Protein AF-A0A538F0H5-F1 (afdb_monomer)

Structure (mmCIF, N/CA/C/O backbone):
data_AF-A0A538F0H5-F1
#
_entry.id   AF-A0A538F0H5-F1
#
loop_
_atom_site.group_PDB
_atom_site.id
_atom_site.type_symbol
_atom_site.label_atom_id
_atom_site.label_alt_id
_atom_site.label_comp_id
_atom_site.label_asym_id
_atom_site.label_entity_id
_atom_site.label_seq_id
_atom_site.pdbx_PDB_ins_code
_atom_site.Cartn_x
_atom_site.Cartn_y
_atom_site.Cartn_z
_atom_site.occupancy
_atom_site.B_iso_or_equiv
_atom_site.auth_seq_id
_atom_site.auth_comp_id
_atom_site.auth_asym_id
_atom_site.auth_atom_id
_atom_site.pdbx_PDB_model_num
ATOM 1 N N . MET A 1 1 ? -25.093 22.397 -2.501 1.00 59.53 1 MET A N 1
ATOM 2 C CA . MET A 1 1 ? -23.900 21.591 -2.825 1.00 59.53 1 MET A CA 1
ATOM 3 C C . MET A 1 1 ? -22.710 22.512 -2.672 1.00 59.53 1 MET A C 1
ATOM 5 O O . MET A 1 1 ? -22.766 23.607 -3.216 1.00 59.53 1 MET A O 1
ATOM 9 N N . THR A 1 2 ? -21.733 22.147 -1.852 1.00 79.62 2 THR A N 1
ATOM 10 C CA . THR A 1 2 ? -20.530 22.959 -1.627 1.00 79.62 2 THR A CA 1
ATOM 11 C C . THR A 1 2 ? -19.633 22.848 -2.858 1.00 79.62 2 THR A C 1
ATOM 13 O O . THR A 1 2 ? -19.428 21.741 -3.350 1.00 79.62 2 THR A O 1
ATOM 16 N N . GLU A 1 3 ? -19.144 23.969 -3.386 1.00 82.62 3 GLU A N 1
ATOM 17 C CA . GLU A 1 3 ? -18.161 23.961 -4.475 1.00 82.62 3 GLU A CA 1
ATOM 18 C C . GLU A 1 3 ? -16.859 23.288 -4.001 1.00 82.62 3 GLU A C 1
ATOM 20 O O . GLU A 1 3 ? -16.415 23.560 -2.879 1.00 82.62 3 GLU A O 1
ATOM 25 N N . PRO A 1 4 ? -16.248 22.400 -4.807 1.00 84.88 4 PRO A N 1
ATOM 26 C CA . PRO A 1 4 ? 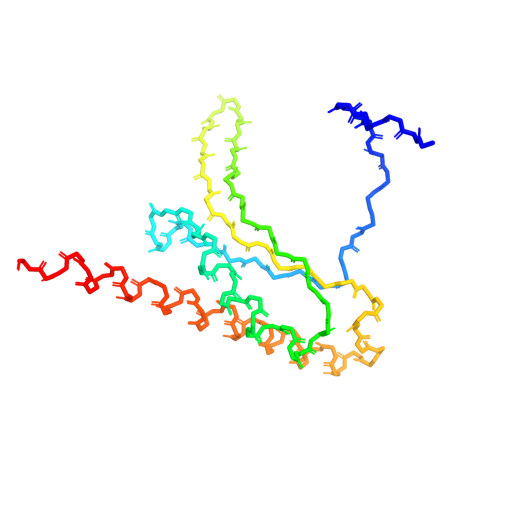-14.993 21.758 -4.439 1.00 84.88 4 PRO A CA 1
ATOM 27 C C . PRO A 1 4 ? -13.875 22.806 -4.355 1.00 84.88 4 PRO A C 1
ATOM 29 O O . PRO A 1 4 ? -13.637 23.560 -5.298 1.00 84.88 4 PRO A O 1
ATOM 32 N N . GLN A 1 5 ? -13.190 22.864 -3.212 1.00 92.06 5 GLN A N 1
ATOM 33 C CA . GLN A 1 5 ? -12.046 23.757 -3.023 1.00 92.06 5 GLN A CA 1
ATOM 34 C C . GLN A 1 5 ? -10.832 23.225 -3.791 1.00 92.06 5 GLN A C 1
ATOM 36 O O . GLN A 1 5 ? -10.499 22.049 -3.673 1.00 92.06 5 GLN A O 1
ATOM 41 N N . LEU A 1 6 ? -10.144 24.102 -4.533 1.00 90.94 6 LEU A N 1
ATOM 42 C CA . LEU A 1 6 ? -8.932 23.741 -5.280 1.00 90.94 6 LEU A CA 1
ATOM 43 C C . LEU A 1 6 ? -7.751 23.400 -4.355 1.00 90.94 6 LEU A C 1
ATOM 45 O O . LEU A 1 6 ? -6.943 22.538 -4.681 1.00 90.94 6 LEU A O 1
ATOM 49 N N . ALA A 1 7 ? -7.643 24.083 -3.214 1.00 93.94 7 ALA A N 1
ATOM 50 C CA . ALA A 1 7 ? -6.615 23.844 -2.209 1.00 93.94 7 ALA A CA 1
ATOM 51 C C . ALA A 1 7 ? -7.144 24.222 -0.823 1.00 93.94 7 ALA A C 1
ATOM 53 O O . ALA A 1 7 ? -7.847 25.223 -0.674 1.00 93.94 7 ALA A O 1
ATOM 54 N N . PHE A 1 8 ? -6.787 23.439 0.192 1.00 91.88 8 PHE A N 1
ATOM 55 C CA . PHE A 1 8 ? -7.162 23.681 1.582 1.00 91.88 8 PHE A CA 1
ATOM 56 C C . PHE A 1 8 ? -6.075 23.161 2.526 1.00 91.88 8 PHE A C 1
ATOM 58 O O . PHE A 1 8 ? -5.308 22.262 2.189 1.00 91.88 8 PHE A O 1
ATOM 65 N N . CYS A 1 9 ? -5.985 23.761 3.711 1.00 93.38 9 CYS A N 1
ATOM 66 C CA . CYS A 1 9 ? -5.030 23.354 4.735 1.00 93.38 9 CYS A CA 1
ATOM 67 C C . CYS A 1 9 ? -5.635 22.229 5.578 1.00 93.38 9 CYS A C 1
ATOM 69 O O . CYS A 1 9 ? -6.678 22.423 6.202 1.00 93.38 9 CYS A O 1
ATOM 71 N N . VAL A 1 10 ? -4.954 21.086 5.624 1.00 90.31 10 VAL A N 1
ATOM 72 C CA . VAL A 1 10 ? -5.220 20.010 6.584 1.00 90.31 10 VAL A CA 1
ATOM 73 C C . VAL A 1 10 ? -4.188 20.132 7.698 1.00 90.31 10 VAL A C 1
ATOM 75 O O . VAL A 1 10 ? -2.992 20.210 7.422 1.00 90.31 10 VAL A O 1
ATOM 78 N N . ARG A 1 11 ? -4.649 20.234 8.947 1.00 90.00 11 ARG A N 1
ATOM 79 C CA . ARG A 1 11 ? -3.774 20.359 10.129 1.00 90.00 11 ARG A CA 1
ATOM 80 C C . ARG A 1 11 ? -3.750 19.091 10.965 1.00 90.00 11 ARG A C 1
ATOM 82 O O . ARG A 1 11 ? -2.689 18.717 11.447 1.00 90.00 11 ARG A O 1
ATOM 89 N N . ASP A 1 12 ? -4.902 18.444 11.078 1.00 90.25 12 ASP A N 1
ATOM 90 C CA . ASP A 1 12 ? -5.074 17.190 11.792 1.00 90.25 12 ASP A CA 1
ATOM 91 C C . ASP A 1 12 ? -5.273 16.089 10.750 1.00 90.25 12 ASP A C 1
ATOM 93 O O . ASP A 1 12 ? -6.226 16.128 9.969 1.00 90.25 12 ASP A O 1
ATOM 97 N N . VAL A 1 13 ? -4.324 15.157 10.695 1.00 86.00 13 VAL A N 1
ATOM 98 C CA . VAL A 1 13 ? -4.373 13.984 9.818 1.00 86.00 13 VAL A CA 1
ATOM 99 C C . VAL A 1 13 ? -4.532 12.774 10.719 1.00 86.00 13 VAL A C 1
ATOM 101 O O . VAL A 1 13 ? -3.689 12.534 11.584 1.00 86.00 13 VAL A O 1
ATOM 104 N N . GLU A 1 14 ? -5.622 12.040 10.537 1.00 87.19 14 GLU A N 1
ATOM 105 C CA . GLU A 1 14 ? -5.826 10.780 11.238 1.00 87.19 14 GLU A CA 1
ATOM 106 C C . GLU A 1 14 ? -4.882 9.726 10.639 1.00 87.19 14 GLU A C 1
ATOM 108 O O . GLU A 1 14 ? -4.902 9.522 9.422 1.00 87.19 14 GLU A O 1
ATOM 113 N N . PRO A 1 15 ? -3.988 9.117 11.440 1.00 89.81 15 PRO A N 1
ATOM 114 C CA . PRO A 1 15 ? -3.068 8.116 10.928 1.00 89.81 15 PRO A CA 1
ATOM 115 C C . PRO A 1 15 ? -3.818 6.820 10.592 1.00 89.81 15 PRO A C 1
ATOM 117 O O . PRO A 1 15 ? -4.808 6.492 11.253 1.00 89.81 15 PRO A O 1
ATOM 120 N N . PRO A 1 16 ? -3.332 6.037 9.616 1.00 93.94 16 PRO A N 1
ATOM 121 C CA . PRO A 1 16 ? -3.853 4.696 9.398 1.00 93.94 16 PRO A CA 1
ATOM 122 C C . PRO A 1 16 ? -3.602 3.821 10.634 1.00 93.94 16 PRO A C 1
ATOM 124 O O . PRO A 1 16 ? -2.623 4.013 11.359 1.00 93.94 16 PRO A O 1
ATOM 127 N N . GLY A 1 17 ? -4.461 2.823 10.852 1.00 95.75 17 GLY A N 1
ATOM 128 C CA . GLY A 1 17 ? -4.239 1.827 11.900 1.00 95.75 17 GLY A CA 1
ATOM 129 C C . GLY A 1 17 ? -3.085 0.886 11.543 1.00 95.75 17 GLY A C 1
ATOM 130 O O . GLY A 1 17 ? -2.270 0.544 12.397 1.00 95.75 17 GLY A O 1
ATOM 131 N N . VAL A 1 18 ? -2.976 0.523 10.260 1.00 97.44 18 VAL A N 1
ATOM 132 C CA . VAL A 1 18 ? -1.846 -0.224 9.687 1.00 97.44 18 VAL A CA 1
ATOM 133 C C . VAL A 1 18 ? -1.431 0.410 8.368 1.00 97.44 18 VAL A C 1
ATOM 135 O O . VAL A 1 18 ? -2.273 0.735 7.531 1.00 97.44 18 VAL A O 1
ATOM 138 N N . GLU A 1 19 ? -0.119 0.521 8.163 1.00 98.00 19 GLU A N 1
ATOM 139 C CA . GLU A 1 19 ? 0.476 0.990 6.917 1.00 98.00 19 GLU A CA 1
ATOM 140 C C . GLU A 1 19 ? 1.540 0.003 6.418 1.00 98.00 19 GLU A C 1
ATOM 142 O O . GLU A 1 19 ? 2.475 -0.341 7.143 1.00 98.00 19 GLU A O 1
ATOM 147 N N . VAL A 1 20 ? 1.426 -0.428 5.160 1.00 98.19 20 VAL A N 1
ATOM 148 C CA . VAL A 1 20 ? 2.447 -1.223 4.463 1.00 98.19 20 VAL A CA 1
ATOM 149 C C . VAL A 1 20 ? 3.023 -0.393 3.320 1.00 98.19 20 VAL A C 1
ATOM 151 O O . VAL A 1 20 ? 2.286 0.132 2.488 1.00 98.19 20 VAL A O 1
ATOM 154 N N . ARG A 1 21 ? 4.355 -0.286 3.255 1.00 97.81 21 ARG A N 1
ATOM 155 C CA . ARG A 1 21 ? 5.069 0.420 2.181 1.00 97.81 21 ARG A CA 1
ATOM 156 C C . ARG A 1 21 ? 5.837 -0.552 1.302 1.00 97.81 21 ARG A C 1
ATOM 158 O O . ARG A 1 21 ? 6.644 -1.340 1.791 1.00 97.81 21 ARG A O 1
ATOM 165 N N . VAL A 1 22 ? 5.655 -0.419 -0.004 1.00 97.81 22 VAL A N 1
ATOM 166 C CA . VAL A 1 22 ? 6.372 -1.176 -1.028 1.00 97.81 22 VAL A CA 1
ATOM 167 C C . VAL A 1 22 ? 7.304 -0.232 -1.782 1.00 97.81 22 VAL A C 1
ATOM 169 O O . VAL A 1 22 ? 6.858 0.708 -2.439 1.00 97.81 22 VAL A O 1
ATOM 172 N N . ASN A 1 23 ? 8.612 -0.501 -1.730 1.00 95.44 23 ASN A N 1
ATOM 173 C CA . ASN A 1 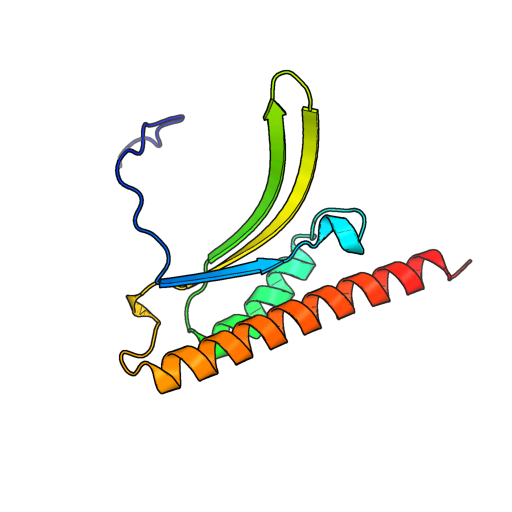23 ? 9.636 0.227 -2.492 1.00 95.44 23 ASN A CA 1
ATOM 174 C C . ASN A 1 23 ? 9.651 -0.211 -3.964 1.00 95.44 23 ASN A C 1
ATOM 176 O O . ASN A 1 23 ? 10.649 -0.728 -4.460 1.00 95.44 23 ASN A O 1
ATOM 180 N N . PHE A 1 24 ? 8.526 -0.044 -4.654 1.00 96.12 24 PHE A N 1
ATOM 181 C CA . PHE A 1 24 ? 8.301 -0.612 -5.980 1.00 96.12 24 PHE A CA 1
ATOM 182 C C . PHE A 1 24 ? 9.319 -0.111 -7.014 1.00 96.12 24 PHE A C 1
ATOM 184 O O . PHE A 1 24 ? 9.965 -0.914 -7.682 1.00 96.12 24 PHE A O 1
ATOM 191 N N . GLY A 1 25 ? 9.559 1.200 -7.081 1.00 93.19 25 GLY A N 1
ATOM 192 C CA . GLY A 1 25 ? 10.480 1.807 -8.046 1.00 93.19 25 GLY A CA 1
ATOM 193 C C . GLY A 1 25 ? 11.926 1.356 -7.928 1.00 93.19 25 GLY A C 1
ATOM 194 O O . GLY A 1 25 ? 12.614 1.272 -8.940 1.00 93.19 25 GLY A O 1
ATOM 195 N N . VAL A 1 26 ? 12.378 1.028 -6.715 1.00 91.50 26 VAL A N 1
ATOM 196 C CA . VAL A 1 26 ? 13.747 0.546 -6.478 1.00 91.50 26 VAL A CA 1
ATOM 197 C C . VAL A 1 26 ? 13.984 -0.784 -7.194 1.00 91.50 26 VAL A C 1
ATOM 199 O O . VAL A 1 26 ? 15.074 -1.015 -7.710 1.00 91.50 26 VAL A O 1
ATOM 202 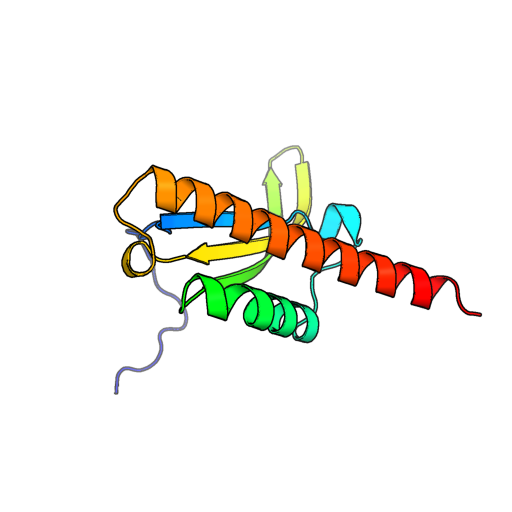N N . PHE A 1 27 ? 12.964 -1.643 -7.252 1.00 92.06 27 PHE A N 1
ATOM 203 C CA . PHE A 1 27 ? 13.076 -2.972 -7.852 1.00 92.06 27 PHE A CA 1
ATOM 204 C C . PHE A 1 27 ? 12.524 -3.047 -9.282 1.00 92.06 27 PHE A C 1
ATOM 206 O O . PHE A 1 27 ? 13.054 -3.801 -10.089 1.00 92.06 27 PHE A O 1
ATOM 213 N N . ALA A 1 28 ? 11.492 -2.267 -9.612 1.00 91.75 28 ALA A N 1
ATOM 214 C CA . ALA A 1 28 ? 10.844 -2.273 -10.925 1.00 91.75 28 ALA A CA 1
ATOM 215 C C . ALA A 1 28 ? 11.388 -1.204 -11.893 1.00 91.75 28 ALA A C 1
ATOM 217 O O . ALA A 1 28 ? 11.122 -1.268 -13.093 1.00 91.75 28 ALA A O 1
ATOM 218 N N . GLY A 1 29 ? 12.101 -0.187 -11.391 1.00 91.62 29 GLY A N 1
ATOM 219 C CA . GLY A 1 29 ? 12.600 0.940 -12.189 1.00 91.62 29 GLY A CA 1
ATOM 220 C C . GLY A 1 29 ? 11.515 1.897 -12.706 1.00 91.62 29 GLY A C 1
ATOM 221 O O . GLY A 1 29 ? 11.795 2.721 -13.572 1.00 91.62 29 GLY A O 1
ATOM 222 N N . ARG A 1 30 ? 10.274 1.783 -12.213 1.00 93.69 30 ARG A N 1
ATOM 223 C CA . ARG A 1 30 ? 9.111 2.602 -12.601 1.00 93.69 30 ARG A CA 1
ATOM 224 C C . ARG A 1 30 ? 8.080 2.687 -11.474 1.00 93.69 30 ARG A C 1
ATOM 226 O O . ARG A 1 30 ? 8.182 1.957 -10.493 1.00 93.69 30 ARG A O 1
ATOM 233 N N . GLY A 1 31 ? 7.063 3.528 -11.645 1.00 95.25 31 GLY A N 1
ATOM 234 C CA . GLY A 1 31 ? 5.840 3.480 -10.842 1.00 95.25 31 GLY A CA 1
ATOM 235 C C . GLY A 1 31 ? 4.954 2.277 -11.183 1.00 95.25 31 GLY A C 1
ATOM 236 O O . GLY A 1 31 ? 5.040 1.714 -12.283 1.00 95.25 31 GLY A O 1
ATOM 237 N N . ALA A 1 32 ? 4.106 1.885 -10.232 1.00 96.69 32 ALA A N 1
ATOM 238 C CA . ALA A 1 32 ? 3.047 0.909 -10.468 1.00 96.69 32 ALA A CA 1
ATOM 239 C C . ALA A 1 32 ? 1.981 1.505 -11.399 1.00 96.69 32 ALA A C 1
ATOM 241 O O . ALA A 1 32 ? 1.647 2.687 -11.310 1.00 96.69 32 ALA A O 1
ATOM 242 N N . THR A 1 33 ? 1.470 0.695 -12.317 1.00 96.19 33 THR A N 1
ATOM 243 C CA . THR A 1 33 ? 0.406 1.089 -13.243 1.00 96.19 33 THR A CA 1
ATOM 244 C C . THR A 1 33 ? -0.968 0.969 -12.577 1.00 96.19 33 THR A C 1
ATOM 246 O O . THR A 1 33 ? -1.111 0.212 -11.619 1.00 96.19 33 THR A O 1
ATOM 249 N N . PRO A 1 34 ? -2.009 1.649 -13.094 1.00 97.06 34 PRO A N 1
ATOM 250 C CA . PRO A 1 34 ? -3.363 1.512 -12.556 1.00 97.06 34 PRO A CA 1
ATOM 251 C C . PRO A 1 34 ? -3.867 0.063 -12.504 1.00 97.06 34 PRO A C 1
ATOM 253 O O . PRO A 1 34 ? -4.426 -0.339 -11.493 1.00 97.06 34 PRO A O 1
ATOM 256 N N . ALA A 1 35 ? -3.601 -0.740 -13.541 1.00 96.81 35 ALA A N 1
ATOM 257 C CA . ALA A 1 35 ? -4.024 -2.141 -13.581 1.00 96.81 35 ALA A CA 1
ATOM 258 C C . ALA A 1 35 ? -3.360 -2.982 -12.479 1.00 96.81 35 ALA A C 1
ATOM 260 O O . ALA A 1 35 ? -4.028 -3.755 -11.801 1.00 96.81 35 ALA A O 1
ATOM 261 N N . GLU A 1 36 ? -2.064 -2.782 -12.236 1.00 98.06 36 GLU A N 1
ATOM 262 C CA . GLU A 1 36 ? -1.368 -3.471 -11.144 1.00 98.06 36 GLU A CA 1
ATOM 263 C C . GLU A 1 36 ? -1.903 -3.033 -9.774 1.00 98.06 36 GLU A C 1
ATOM 265 O O . GLU A 1 36 ? -1.994 -3.847 -8.860 1.00 98.06 36 GLU A O 1
ATOM 270 N N . ILE A 1 37 ? -2.288 -1.763 -9.615 1.00 98.44 37 ILE A N 1
ATOM 271 C CA . ILE A 1 37 ? -2.940 -1.290 -8.386 1.00 98.44 37 ILE A CA 1
ATOM 272 C C . ILE A 1 37 ? -4.317 -1.943 -8.202 1.00 98.44 37 ILE A C 1
ATOM 274 O O . ILE A 1 37 ? -4.640 -2.347 -7.084 1.00 98.44 37 ILE A O 1
ATOM 278 N N . ASP A 1 38 ? -5.096 -2.116 -9.271 1.00 98.25 38 ASP A N 1
ATOM 279 C CA . ASP A 1 38 ? -6.380 -2.825 -9.218 1.00 98.25 38 ASP A CA 1
ATOM 280 C C . ASP A 1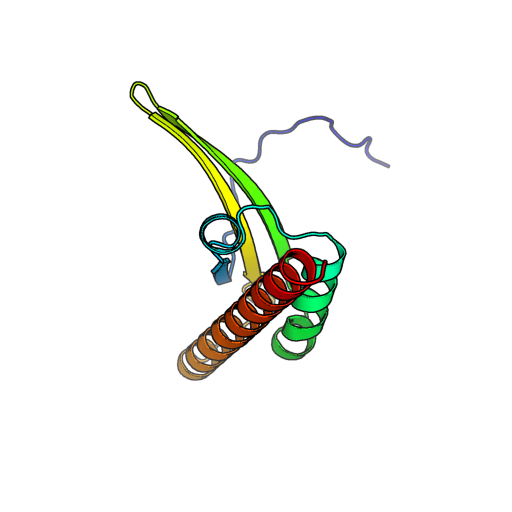 38 ? -6.196 -4.298 -8.805 1.00 98.25 38 ASP A C 1
ATOM 282 O O . ASP A 1 38 ? -6.964 -4.832 -8.000 1.00 98.25 38 ASP A O 1
ATOM 286 N N . GLU A 1 39 ? -5.146 -4.956 -9.298 1.00 98.06 39 GLU A N 1
ATOM 287 C CA . GLU A 1 39 ? -4.789 -6.323 -8.905 1.00 98.06 39 GLU A CA 1
ATOM 288 C C . GLU A 1 39 ? -4.377 -6.415 -7.431 1.00 98.06 39 GLU A C 1
ATOM 290 O O . GLU A 1 39 ? -4.816 -7.320 -6.713 1.00 98.06 39 GLU A O 1
ATOM 295 N N . LEU A 1 40 ? -3.582 -5.453 -6.951 1.00 98.50 40 LEU A N 1
ATOM 296 C CA . LEU A 1 40 ? -3.231 -5.349 -5.538 1.00 98.50 40 LEU A CA 1
ATOM 297 C C . LEU A 1 40 ? -4.486 -5.158 -4.676 1.00 98.50 40 L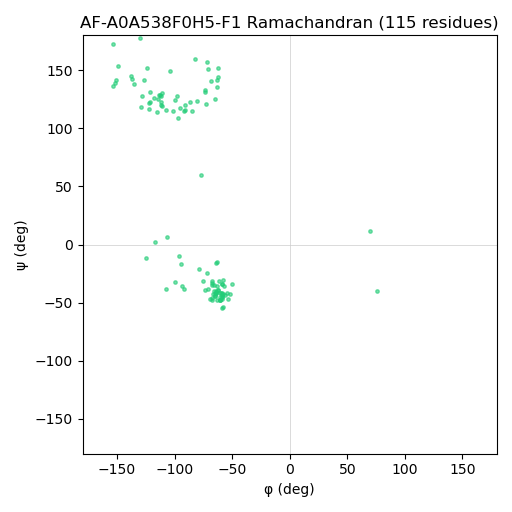EU A C 1
ATOM 299 O O . LEU A 1 40 ? -4.654 -5.853 -3.672 1.00 98.50 40 LEU A O 1
ATOM 303 N N . ALA A 1 41 ? -5.402 -4.277 -5.084 1.00 98.25 41 ALA A N 1
ATOM 304 C CA . ALA A 1 41 ? -6.671 -4.07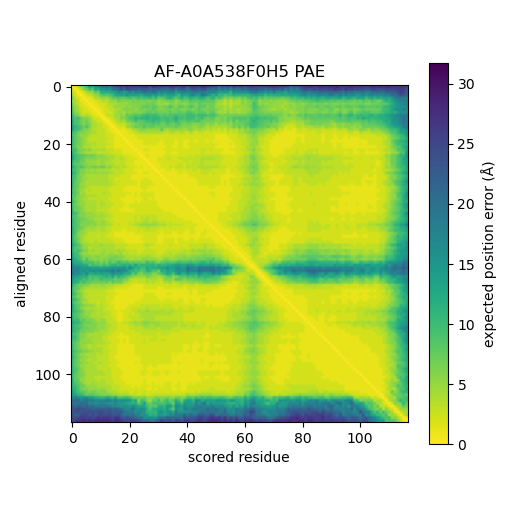0 -4.394 1.00 98.25 41 ALA A CA 1
ATOM 305 C C . ALA A 1 41 ? -7.493 -5.366 -4.332 1.00 98.25 41 ALA A C 1
ATOM 307 O O . ALA A 1 41 ? -7.952 -5.755 -3.256 1.00 98.25 41 ALA A O 1
ATOM 308 N N . ALA A 1 42 ? -7.615 -6.089 -5.448 1.00 98.12 42 ALA A N 1
ATOM 309 C CA . ALA A 1 42 ? -8.327 -7.364 -5.500 1.00 98.12 42 ALA A CA 1
ATOM 310 C C . ALA A 1 42 ? -7.734 -8.418 -4.545 1.00 98.12 42 ALA A C 1
ATOM 312 O O . ALA A 1 42 ? -8.477 -9.212 -3.962 1.00 98.12 42 ALA A O 1
ATOM 313 N N . ALA A 1 43 ? -6.413 -8.412 -4.340 1.00 97.94 43 ALA A N 1
ATOM 314 C CA . ALA A 1 43 ? -5.739 -9.315 -3.409 1.00 97.94 43 ALA A CA 1
ATOM 315 C C . ALA A 1 43 ? -5.936 -8.929 -1.928 1.00 97.94 43 ALA A C 1
ATOM 317 O O . ALA A 1 43 ? -5.945 -9.805 -1.054 1.00 97.94 43 ALA A O 1
ATOM 318 N N . LEU A 1 44 ? -6.078 -7.633 -1.632 1.00 98.25 44 LEU A N 1
ATOM 319 C CA . LEU A 1 44 ? -6.153 -7.098 -0.268 1.00 98.25 44 LEU A CA 1
ATOM 320 C C . LEU A 1 44 ? -7.585 -6.987 0.265 1.00 98.25 44 LEU A C 1
ATOM 322 O O . LEU A 1 44 ? -7.814 -7.306 1.433 1.00 98.25 44 LEU A O 1
ATOM 326 N N . LEU A 1 45 ? -8.553 -6.602 -0.571 1.00 97.50 45 LEU A N 1
ATOM 327 C CA . LEU A 1 45 ? -9.947 -6.375 -0.165 1.00 97.50 45 LEU A CA 1
ATOM 328 C C . LEU A 1 45 ? -10.573 -7.550 0.609 1.00 97.50 45 LEU A C 1
ATOM 330 O O . LEU A 1 45 ? -11.192 -7.302 1.643 1.00 97.50 45 LEU A O 1
ATOM 334 N N . PRO A 1 46 ? -10.377 -8.831 0.232 1.00 97.25 46 PRO A N 1
ATOM 335 C CA . PRO A 1 46 ? -10.920 -9.953 1.001 1.00 97.25 46 PRO A CA 1
ATOM 336 C C . PRO A 1 46 ? -10.361 -10.088 2.427 1.00 97.25 46 PRO A C 1
ATOM 338 O O . PRO A 1 46 ? -10.907 -10.855 3.217 1.00 97.25 46 PRO A O 1
ATOM 341 N N . LYS A 1 47 ? -9.251 -9.410 2.751 1.00 95.56 47 LYS A N 1
ATOM 342 C CA . LYS A 1 47 ? -8.571 -9.494 4.052 1.00 95.56 47 LYS A CA 1
ATOM 343 C C . LYS A 1 47 ? -9.028 -8.411 5.030 1.00 95.56 47 LYS A C 1
ATOM 345 O O . LYS A 1 47 ? -9.072 -8.691 6.221 1.00 95.56 47 LYS A O 1
ATOM 350 N N . VAL A 1 48 ? -9.324 -7.208 4.533 1.00 96.19 48 VAL A N 1
ATOM 351 C CA . VAL A 1 48 ? -9.579 -6.004 5.357 1.00 96.19 48 VAL A CA 1
ATOM 352 C C . VAL A 1 48 ? -10.921 -5.325 5.067 1.00 96.19 48 VAL A C 1
ATOM 354 O O . VAL A 1 48 ? -11.372 -4.476 5.829 1.00 96.19 48 VAL A O 1
ATOM 357 N N . GLY A 1 49 ? -11.607 -5.712 3.990 1.00 95.62 49 GLY A N 1
ATOM 358 C CA . GLY A 1 49 ? -12.901 -5.156 3.587 1.00 95.62 49 GLY A CA 1
ATOM 359 C C . GLY A 1 49 ? -12.812 -3.774 2.937 1.00 95.62 49 GLY A C 1
ATOM 360 O O . GLY A 1 49 ? -13.488 -3.552 1.937 1.00 95.62 49 GLY A O 1
ATOM 361 N N . ASP A 1 50 ? -11.955 -2.893 3.454 1.00 96.00 50 ASP A N 1
ATOM 362 C CA . ASP A 1 50 ? -11.638 -1.585 2.879 1.00 96.00 50 ASP A CA 1
ATOM 363 C C . ASP A 1 50 ? -10.130 -1.310 2.967 1.00 96.00 50 ASP A C 1
ATOM 365 O O . ASP A 1 50 ? -9.455 -1.745 3.904 1.00 96.00 50 ASP A O 1
ATOM 369 N N . VAL A 1 51 ? -9.593 -0.630 1.958 1.00 97.25 51 VAL A N 1
ATOM 370 C CA . VAL A 1 51 ? -8.168 -0.323 1.842 1.00 97.25 51 VAL A CA 1
ATOM 371 C C . VAL A 1 51 ? -7.958 0.938 1.012 1.00 97.25 51 VAL A C 1
ATOM 373 O O . VAL A 1 51 ? -8.540 1.105 -0.058 1.00 97.25 51 VAL A O 1
ATOM 376 N N . SER A 1 52 ? -7.063 1.805 1.478 1.00 97.75 52 SER A N 1
ATOM 377 C CA . SER A 1 52 ? -6.541 2.922 0.694 1.00 97.75 52 SER A CA 1
ATOM 378 C C . SER A 1 52 ? -5.192 2.517 0.105 1.00 97.75 52 SER A C 1
ATOM 380 O O . SER A 1 52 ? -4.310 2.038 0.819 1.00 97.75 52 SER A O 1
ATOM 382 N N . ILE A 1 53 ? -5.033 2.667 -1.211 1.00 98.12 53 ILE A N 1
ATOM 383 C CA . ILE A 1 53 ? -3.774 2.391 -1.909 1.00 98.12 53 ILE A CA 1
ATOM 384 C C . ILE A 1 53 ? -3.320 3.664 -2.611 1.00 98.12 53 ILE A C 1
ATOM 386 O O . ILE A 1 53 ? -4.026 4.213 -3.456 1.00 98.12 53 ILE A O 1
ATOM 390 N N . VAL A 1 54 ? -2.112 4.109 -2.281 1.00 97.56 54 VAL A N 1
ATOM 391 C CA . VAL A 1 54 ? -1.480 5.297 -2.850 1.00 97.56 54 VAL A CA 1
ATOM 392 C C . VAL A 1 54 ? -0.244 4.864 -3.625 1.00 97.56 54 VAL A C 1
ATOM 394 O O . VAL A 1 54 ? 0.722 4.381 -3.041 1.00 97.56 54 VAL A O 1
ATOM 397 N N . ALA A 1 55 ? -0.262 5.050 -4.942 1.00 97.12 55 ALA A N 1
ATOM 398 C CA . ALA A 1 55 ? 0.940 4.993 -5.765 1.00 97.12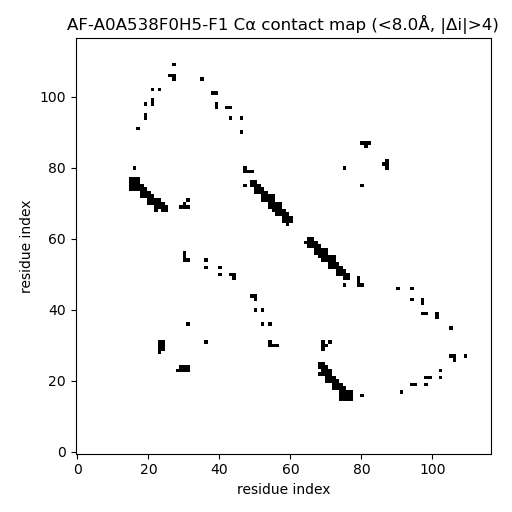 55 ALA A CA 1
ATOM 399 C C . ALA A 1 55 ? 1.513 6.410 -5.877 1.00 97.12 55 ALA A C 1
ATOM 401 O O . ALA A 1 55 ? 0.865 7.295 -6.437 1.00 97.12 55 ALA A O 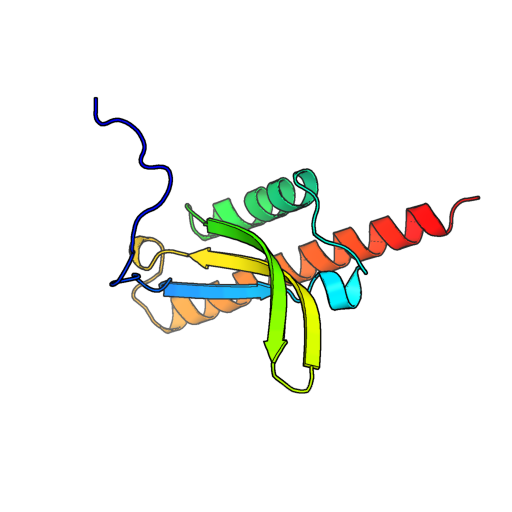1
ATOM 402 N N . GLU A 1 56 ? 2.701 6.635 -5.323 1.00 95.56 56 GLU A N 1
ATOM 403 C CA . GLU A 1 56 ? 3.315 7.961 -5.251 1.00 95.56 56 GLU A CA 1
ATOM 404 C C . GLU A 1 56 ? 4.730 7.975 -5.829 1.00 95.56 56 GLU A C 1
ATOM 406 O O . GLU A 1 56 ? 5.518 7.048 -5.631 1.00 95.56 56 GLU A O 1
ATOM 411 N N . GLU A 1 57 ? 5.056 9.067 -6.521 1.00 95.25 57 GLU A N 1
ATOM 412 C CA . GLU A 1 57 ? 6.433 9.480 -6.766 1.00 95.25 57 GLU A CA 1
ATOM 413 C C . GLU A 1 57 ? 6.794 10.523 -5.708 1.00 95.25 57 GLU A C 1
ATOM 415 O O . GLU A 1 57 ? 6.277 11.642 -5.698 1.00 95.25 57 GLU A O 1
ATOM 420 N N . ARG A 1 58 ? 7.653 10.135 -4.768 1.00 91.12 58 ARG A N 1
ATOM 421 C CA . ARG A 1 58 ? 8.097 11.002 -3.684 1.00 91.12 58 ARG A CA 1
ATOM 422 C C . ARG A 1 58 ? 9.409 11.667 -4.062 1.00 91.12 58 ARG A C 1
ATOM 424 O O . ARG A 1 58 ? 10.424 10.989 -4.210 1.00 91.12 58 ARG A O 1
ATOM 431 N N . HIS A 1 59 ? 9.377 12.991 -4.152 1.00 89.75 59 HIS A N 1
ATOM 432 C CA . HIS A 1 59 ? 10.570 13.812 -4.307 1.00 89.75 59 HIS A CA 1
ATOM 433 C C . HIS A 1 59 ? 11.102 14.217 -2.932 1.00 89.75 59 HIS A C 1
ATOM 435 O O . HIS A 1 59 ? 10.409 14.875 -2.153 1.00 89.75 59 HIS A O 1
ATOM 441 N N . GLU A 1 60 ? 12.335 13.830 -2.633 1.00 87.69 60 GLU A N 1
ATOM 442 C CA . GLU A 1 60 ? 13.082 14.309 -1.475 1.00 87.69 60 GLU A CA 1
ATOM 443 C C . GLU A 1 60 ? 14.077 15.361 -1.950 1.00 87.69 60 GLU A C 1
ATOM 445 O O . GLU A 1 60 ? 14.980 15.062 -2.730 1.00 87.69 60 GLU A O 1
ATOM 450 N N . ILE A 1 61 ? 13.871 16.600 -1.502 1.00 89.56 61 ILE A N 1
ATOM 451 C CA . ILE A 1 61 ? 14.673 17.760 -1.890 1.00 89.56 61 ILE A CA 1
ATOM 452 C C . ILE A 1 61 ? 15.253 18.366 -0.615 1.00 89.56 61 ILE A C 1
ATOM 454 O O . ILE A 1 61 ? 14.515 18.837 0.253 1.00 89.56 61 ILE A O 1
ATOM 458 N N . GLY A 1 62 ? 16.575 18.346 -0.504 1.00 89.56 62 GLY A N 1
ATOM 459 C CA . GLY A 1 62 ? 17.346 19.013 0.541 1.00 89.56 62 GLY A CA 1
ATOM 460 C C . GLY A 1 62 ? 18.475 19.843 -0.066 1.00 89.56 62 GLY A C 1
ATOM 461 O O . GLY A 1 62 ? 18.675 19.830 -1.277 1.00 89.56 62 GLY A O 1
ATOM 462 N N . GLU A 1 63 ? 19.234 20.557 0.768 1.00 87.25 63 GLU A N 1
ATOM 463 C CA . GLU A 1 63 ? 20.350 21.396 0.292 1.00 87.25 63 GLU A CA 1
ATOM 464 C C . GLU A 1 63 ? 21.414 20.594 -0.487 1.00 87.25 63 GLU A C 1
ATOM 466 O O . GLU A 1 63 ? 22.000 21.123 -1.428 1.00 87.25 63 GLU A O 1
ATOM 471 N N . ASP A 1 64 ? 21.600 19.311 -0.151 1.00 82.06 64 ASP A N 1
ATOM 472 C CA . ASP A 1 64 ? 22.652 18.444 -0.706 1.00 82.06 64 ASP A CA 1
ATOM 473 C C . ASP A 1 64 ? 22.131 17.233 -1.508 1.00 82.06 64 ASP A C 1
ATOM 475 O O . ASP A 1 64 ? 22.925 16.397 -1.947 1.00 82.06 64 ASP A O 1
ATOM 479 N N . ALA A 1 65 ? 20.812 17.079 -1.679 1.00 72.69 65 ALA A N 1
ATOM 480 C CA . ALA A 1 65 ? 20.242 15.890 -2.315 1.00 72.69 65 ALA A CA 1
ATOM 481 C C . ALA A 1 65 ? 18.904 16.158 -3.014 1.00 72.69 65 ALA A C 1
ATOM 483 O O . ALA A 1 65 ? 18.024 16.820 -2.468 1.00 72.69 65 ALA A O 1
ATOM 484 N N . GLU A 1 66 ? 18.751 15.557 -4.194 1.00 82.25 66 GLU A N 1
ATOM 485 C CA . GLU A 1 66 ? 17.496 15.447 -4.934 1.00 82.25 66 GLU A CA 1
ATOM 486 C C . GLU A 1 66 ? 17.308 13.974 -5.321 1.00 82.25 66 GLU A C 1
ATOM 488 O O . GLU A 1 66 ? 18.148 13.392 -6.013 1.00 82.25 66 GLU A O 1
ATOM 493 N N . ALA A 1 67 ? 16.240 13.347 -4.829 1.00 84.69 67 ALA A N 1
ATOM 494 C CA . ALA A 1 67 ? 15.908 11.959 -5.134 1.00 84.69 67 ALA A CA 1
ATOM 495 C C . ALA A 1 67 ? 14.411 11.804 -5.415 1.00 84.69 67 ALA A C 1
ATOM 497 O O . ALA A 1 67 ? 13.588 12.415 -4.737 1.00 84.69 67 ALA A O 1
ATOM 498 N N . SER A 1 68 ? 14.066 10.944 -6.376 1.00 87.06 68 SER A N 1
ATOM 499 C CA . SER A 1 68 ? 12.689 10.508 -6.632 1.00 87.06 68 SER A CA 1
ATOM 500 C C . SER A 1 68 ? 12.542 9.025 -6.304 1.00 87.06 68 SER A C 1
ATOM 502 O O . SER A 1 68 ? 13.311 8.196 -6.797 1.00 87.06 68 SER A O 1
ATOM 504 N N . LEU A 1 69 ? 11.538 8.673 -5.503 1.00 90.12 69 LEU A N 1
ATOM 505 C CA . LEU A 1 69 ? 11.223 7.294 -5.130 1.00 90.12 69 LEU A CA 1
ATOM 506 C C . LEU A 1 69 ? 9.789 6.962 -5.536 1.00 90.12 69 LEU A C 1
ATOM 508 O O . LEU A 1 69 ? 8.852 7.592 -5.057 1.00 90.12 69 LEU A O 1
ATOM 512 N N . ASN A 1 70 ? 9.610 5.938 -6.374 1.00 95.38 70 ASN A N 1
ATOM 513 C CA . ASN A 1 70 ? 8.277 5.396 -6.641 1.00 95.38 70 ASN A CA 1
ATOM 514 C C . ASN A 1 70 ? 7.924 4.371 -5.557 1.00 95.38 70 ASN A C 1
ATOM 516 O O . ASN A 1 70 ? 8.570 3.320 -5.460 1.00 95.38 70 ASN A O 1
ATOM 520 N N .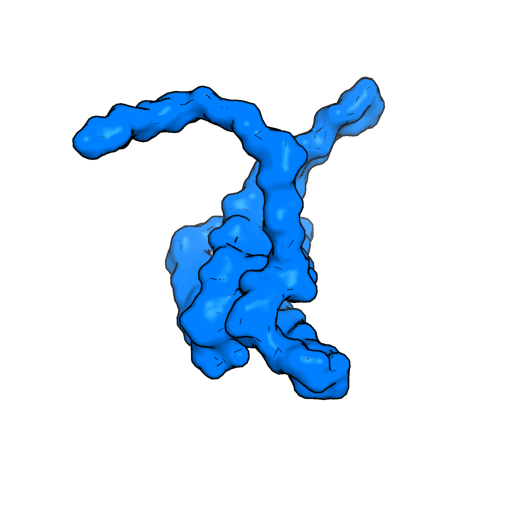 GLN A 1 71 ? 6.910 4.669 -4.750 1.00 96.75 71 GLN A N 1
ATOM 521 C CA . GLN A 1 71 ? 6.433 3.813 -3.667 1.00 96.75 71 GLN A CA 1
ATOM 522 C C . GLN A 1 71 ? 4.943 3.512 -3.836 1.00 96.75 71 GLN A C 1
ATOM 524 O O . GLN A 1 71 ? 4.191 4.301 -4.405 1.00 96.75 71 GLN A O 1
ATOM 529 N N . VAL A 1 72 ? 4.523 2.357 -3.324 1.00 98.12 72 VAL A N 1
ATOM 530 C CA . VAL A 1 72 ? 3.104 2.046 -3.129 1.00 98.12 72 VAL A CA 1
ATOM 531 C C . VAL A 1 72 ? 2.849 1.923 -1.637 1.00 98.12 72 VAL A C 1
ATOM 533 O O . VAL A 1 72 ? 3.537 1.165 -0.949 1.00 98.12 72 VAL A O 1
ATOM 536 N N . ARG A 1 73 ? 1.888 2.691 -1.133 1.00 98.19 73 ARG A N 1
ATOM 537 C CA . ARG A 1 73 ? 1.480 2.717 0.269 1.00 98.19 73 ARG A CA 1
ATOM 538 C C . ARG A 1 73 ? 0.083 2.138 0.393 1.00 98.19 73 ARG A C 1
ATOM 540 O O . ARG A 1 73 ? -0.820 2.541 -0.329 1.00 98.19 73 ARG A O 1
ATOM 547 N N . ILE A 1 74 ? -0.062 1.172 1.284 1.00 98.56 74 ILE A N 1
ATOM 548 C CA . ILE A 1 74 ? -1.313 0.489 1.594 1.00 98.56 74 ILE A CA 1
ATOM 549 C C . ILE A 1 74 ? -1.684 0.905 3.009 1.00 98.56 74 ILE A C 1
ATOM 551 O O . ILE A 1 74 ? -0.904 0.691 3.935 1.00 98.56 74 ILE A O 1
ATOM 555 N N . GLU A 1 75 ? -2.859 1.485 3.168 1.00 98.25 75 GLU A N 1
ATOM 556 C CA . GLU A 1 75 ? -3.368 2.010 4.427 1.00 98.25 75 GLU A CA 1
ATOM 557 C C . GLU A 1 75 ? -4.684 1.314 4.771 1.00 98.25 75 GLU A C 1
ATOM 559 O O . GLU A 1 75 ? -5.589 1.211 3.938 1.00 98.25 75 GLU A O 1
ATOM 564 N N . VAL A 1 76 ? -4.793 0.843 6.012 1.00 98.00 76 VAL A N 1
ATOM 565 C CA . VAL A 1 76 ? -6.016 0.247 6.558 1.00 98.00 76 VAL A CA 1
ATOM 566 C C . VAL A 1 76 ? -6.475 1.095 7.737 1.00 98.00 76 VAL A C 1
ATOM 568 O O . VAL A 1 76 ? -5.698 1.367 8.659 1.00 98.00 76 VAL A O 1
ATOM 571 N N . SER A 1 77 ? -7.734 1.534 7.690 1.00 96.25 77 SER A N 1
ATOM 572 C CA . SER A 1 77 ? -8.353 2.304 8.772 1.00 96.25 77 SER A CA 1
ATOM 573 C C . SER A 1 77 ? -8.418 1.468 10.059 1.00 96.25 77 SER A C 1
ATOM 575 O O . SER A 1 77 ? -8.676 0.264 9.970 1.00 96.25 77 SER A O 1
ATOM 577 N N . PRO A 1 78 ? -8.244 2.077 11.249 1.00 95.19 78 PRO A N 1
ATOM 578 C CA . PRO A 1 78 ? -8.455 1.396 12.526 1.00 95.19 78 PRO A CA 1
ATOM 579 C C . PRO A 1 78 ? -9.800 0.660 12.624 1.00 95.19 78 PRO A C 1
ATOM 581 O O . PRO A 1 78 ? -9.850 -0.425 13.191 1.00 95.19 78 PRO A O 1
ATOM 584 N N . ASP A 1 79 ? -10.861 1.188 12.000 1.00 95.19 79 ASP A N 1
ATOM 585 C CA . ASP A 1 79 ? -12.213 0.599 12.012 1.00 95.19 79 ASP A CA 1
ATOM 586 C C . ASP A 1 79 ? -12.303 -0.778 11.326 1.00 95.19 79 ASP A C 1
ATOM 588 O O . ASP A 1 79 ? -13.286 -1.504 11.484 1.00 95.19 79 ASP A O 1
ATOM 592 N N . HIS A 1 80 ? -11.285 -1.133 10.542 1.00 95.06 80 HIS A N 1
ATOM 593 C CA . HIS A 1 80 ? -11.200 -2.378 9.781 1.00 95.06 80 HIS A CA 1
ATOM 594 C C . HIS A 1 80 ? -10.200 -3.376 10.377 1.00 95.06 80 HIS A C 1
ATOM 596 O O . HIS A 1 80 ? -9.920 -4.413 9.768 1.00 95.06 80 HIS A O 1
ATOM 602 N N . LEU A 1 81 ? -9.645 -3.073 11.552 1.00 96.38 81 LEU A N 1
ATOM 603 C CA . LEU A 1 81 ? -8.636 -3.894 12.204 1.00 96.38 81 LEU A CA 1
ATOM 604 C C . LEU A 1 81 ? -9.217 -4.693 13.378 1.00 96.38 81 LEU A C 1
ATOM 606 O O . LEU A 1 81 ? -10.152 -4.240 14.036 1.00 96.38 81 LEU A O 1
ATOM 610 N N . PRO A 1 82 ? -8.664 -5.884 13.666 1.00 96.25 82 PRO A N 1
ATOM 611 C CA . PRO A 1 82 ? -8.975 -6.604 14.894 1.00 96.25 82 PRO A CA 1
ATOM 612 C C . PRO A 1 82 ? -8.529 -5.818 16.133 1.00 96.25 82 PRO A C 1
ATOM 614 O O . PRO A 1 82 ? -7.433 -5.259 16.148 1.00 96.25 82 PRO A O 1
ATOM 617 N N . ASP A 1 83 ? -9.335 -5.864 17.196 1.00 96.38 83 ASP A N 1
ATOM 618 C CA . ASP A 1 83 ? -8.967 -5.311 18.508 1.00 96.38 83 ASP A CA 1
ATOM 619 C C . ASP A 1 83 ? -7.899 -6.160 19.229 1.00 96.38 83 ASP A C 1
ATOM 621 O O . ASP A 1 83 ? -7.185 -5.668 20.104 1.00 96.38 83 ASP A O 1
ATOM 625 N N . ASP A 1 84 ? -7.806 -7.455 18.902 1.00 97.88 84 ASP A N 1
ATOM 626 C CA . ASP A 1 84 ? -6.828 -8.370 19.494 1.00 97.88 84 ASP A CA 1
ATOM 627 C C . ASP A 1 84 ? -5.451 -8.207 18.833 1.00 97.88 84 ASP A C 1
ATOM 629 O O . ASP A 1 84 ? -5.294 -8.389 17.624 1.00 97.88 84 ASP A O 1
ATOM 633 N N . GLU A 1 85 ? -4.429 -7.915 19.645 1.00 96.81 85 GLU A N 1
ATOM 634 C CA . GLU A 1 85 ? -3.059 -7.664 19.173 1.00 96.81 85 GLU A CA 1
ATOM 635 C C . GLU A 1 85 ? -2.481 -8.839 18.370 1.00 96.81 85 GLU A C 1
ATOM 637 O O . GLU A 1 85 ? -1.764 -8.641 17.390 1.00 96.81 85 GLU A O 1
ATOM 642 N N . ARG A 1 86 ? -2.805 -10.082 18.744 1.00 97.94 86 ARG A N 1
ATOM 643 C CA . ARG A 1 86 ? -2.279 -11.261 18.050 1.00 97.94 86 ARG A CA 1
ATOM 644 C C . ARG A 1 86 ? -2.950 -11.448 16.695 1.00 97.94 86 ARG A C 1
ATOM 646 O O . ARG A 1 86 ? -2.289 -11.848 15.736 1.00 97.94 86 ARG A O 1
ATOM 653 N N . GLU A 1 87 ? -4.253 -11.209 16.610 1.00 98.00 87 GLU A N 1
ATOM 654 C CA . GLU A 1 87 ? -4.974 -11.216 15.337 1.00 98.00 87 GLU A CA 1
ATOM 655 C C . GLU A 1 87 ? -4.486 -10.097 14.412 1.00 98.00 87 GLU A C 1
ATOM 657 O O . GLU A 1 87 ? -4.287 -10.344 13.217 1.00 98.00 87 GLU A O 1
ATOM 662 N N . LEU A 1 88 ? -4.211 -8.913 14.968 1.00 97.81 88 LEU A N 1
ATOM 663 C CA . LEU A 1 88 ? -3.618 -7.791 14.248 1.00 97.81 88 LEU A CA 1
ATOM 664 C C . LEU A 1 88 ? -2.236 -8.146 13.681 1.00 97.81 88 LEU A C 1
ATOM 666 O O . LEU A 1 88 ? -2.004 -7.953 12.489 1.00 97.81 88 LEU A O 1
ATOM 670 N N . ASP A 1 89 ? -1.347 -8.744 14.475 1.00 98.19 89 ASP A N 1
ATOM 671 C CA . ASP A 1 89 ? -0.027 -9.191 14.006 1.00 98.19 89 ASP A CA 1
ATOM 672 C C . ASP A 1 89 ? -0.130 -10.193 12.844 1.00 98.19 89 ASP A C 1
ATOM 674 O O . ASP A 1 89 ? 0.600 -10.108 11.849 1.00 98.19 89 ASP A O 1
ATOM 678 N N . ILE A 1 90 ? -1.067 -11.143 12.936 1.00 98.38 90 ILE A N 1
ATOM 679 C CA . ILE A 1 90 ? -1.318 -12.123 11.872 1.00 98.38 90 ILE A CA 1
ATOM 680 C C . ILE A 1 90 ? -1.820 -11.425 10.603 1.00 98.38 90 ILE A C 1
ATOM 682 O O . ILE A 1 90 ? -1.399 -11.778 9.495 1.00 98.38 90 ILE A O 1
ATOM 686 N N . LEU A 1 91 ? -2.716 -10.448 10.744 1.00 98.00 91 LEU A N 1
ATOM 687 C CA . LEU A 1 91 ? -3.222 -9.661 9.626 1.00 98.00 91 LEU A CA 1
ATOM 688 C C . LEU A 1 91 ? -2.099 -8.855 8.963 1.00 98.00 91 LEU A C 1
ATOM 690 O O . LEU A 1 91 ? -1.945 -8.943 7.746 1.00 98.00 91 LEU A O 1
ATOM 694 N N . CYS A 1 92 ? -1.271 -8.159 9.744 1.00 98.31 92 CYS A N 1
ATOM 695 C CA . CYS A 1 92 ? -0.102 -7.426 9.259 1.00 98.31 92 CYS A CA 1
ATOM 696 C C . CYS A 1 92 ? 0.819 -8.322 8.421 1.00 98.31 92 CYS A C 1
ATOM 698 O O . CYS A 1 92 ? 1.177 -7.962 7.298 1.00 98.31 92 CYS A O 1
ATOM 700 N N . GLY A 1 93 ? 1.130 -9.530 8.906 1.00 98.38 93 GLY A N 1
ATOM 701 C CA . GLY A 1 93 ? 1.921 -10.504 8.147 1.00 98.38 93 GLY A CA 1
ATOM 702 C C . GLY A 1 93 ? 1.285 -10.875 6.802 1.00 98.38 93 GLY A C 1
ATOM 703 O O . GLY A 1 93 ? 1.963 -10.888 5.776 1.00 98.38 93 GLY A O 1
ATOM 704 N N . ARG A 1 94 ? -0.034 -11.104 6.776 1.00 98.31 94 ARG A N 1
ATOM 705 C CA . ARG A 1 94 ? -0.782 -11.433 5.547 1.00 98.31 94 ARG A CA 1
ATOM 706 C C . ARG A 1 94 ? -0.849 -10.276 4.551 1.00 98.31 94 ARG A C 1
ATOM 708 O O . ARG A 1 94 ? -0.918 -10.530 3.348 1.00 98.31 94 ARG A O 1
ATOM 715 N N . LEU A 1 95 ? -0.894 -9.034 5.033 1.00 98.50 95 LEU A N 1
ATOM 716 C CA . LEU A 1 95 ? -0.872 -7.838 4.188 1.00 98.50 95 LEU A CA 1
ATOM 717 C C . LEU A 1 95 ? 0.499 -7.674 3.529 1.00 98.50 95 LEU A C 1
ATOM 719 O O . LEU A 1 95 ? 0.570 -7.489 2.316 1.00 98.50 95 LEU A O 1
ATOM 723 N N . VAL A 1 96 ? 1.576 -7.818 4.308 1.00 98.62 96 VAL A N 1
ATOM 724 C CA . VAL A 1 96 ? 2.954 -7.766 3.797 1.00 98.62 96 VAL A CA 1
ATOM 725 C C . VAL A 1 96 ? 3.199 -8.867 2.768 1.00 98.62 96 VAL A C 1
ATOM 727 O O . VAL A 1 96 ? 3.689 -8.577 1.682 1.00 98.62 96 VAL A O 1
ATOM 730 N N . GLU A 1 97 ? 2.804 -10.108 3.062 1.00 98.50 97 GLU A N 1
ATOM 731 C CA . GLU A 1 97 ? 2.962 -11.239 2.139 1.00 98.50 97 GLU A CA 1
ATOM 732 C C . GLU A 1 97 ? 2.235 -10.999 0.808 1.00 98.50 97 GLU A C 1
ATOM 734 O O . GLU A 1 97 ? 2.800 -11.222 -0.263 1.00 98.50 97 GLU A O 1
ATOM 739 N N . ALA A 1 98 ? 0.996 -10.502 0.858 1.00 98.50 98 ALA A N 1
ATOM 740 C CA . ALA A 1 98 ? 0.228 -10.202 -0.346 1.00 98.50 98 ALA A CA 1
ATOM 741 C C . ALA A 1 98 ? 0.859 -9.069 -1.168 1.00 98.50 98 ALA A C 1
ATOM 743 O O . ALA A 1 98 ? 0.996 -9.204 -2.384 1.00 98.50 98 ALA A O 1
ATOM 744 N N . ALA A 1 99 ? 1.288 -7.988 -0.510 1.00 98.56 99 ALA A N 1
ATOM 745 C CA . ALA A 1 99 ? 1.947 -6.861 -1.161 1.00 98.56 99 ALA A CA 1
ATOM 746 C C . ALA A 1 99 ? 3.290 -7.266 -1.794 1.00 98.56 99 ALA A C 1
ATOM 748 O O . ALA A 1 99 ? 3.598 -6.870 -2.918 1.00 98.56 99 ALA A O 1
ATOM 749 N N . GLU A 1 100 ? 4.080 -8.095 -1.111 1.00 98.31 100 GLU A N 1
ATOM 750 C CA . GLU A 1 100 ? 5.344 -8.603 -1.641 1.00 98.31 100 GLU A CA 1
ATOM 751 C C . GLU A 1 100 ? 5.121 -9.542 -2.831 1.00 98.31 100 GLU A C 1
ATOM 753 O O . GLU A 1 100 ? 5.790 -9.407 -3.858 1.00 98.31 100 GLU A O 1
ATOM 758 N N . SER A 1 101 ? 4.169 -10.474 -2.718 1.00 98.12 101 SER A N 1
ATOM 759 C CA . SER A 1 101 ? 3.832 -11.401 -3.801 1.00 98.12 101 SER A CA 1
ATOM 760 C C . SER A 1 101 ? 3.386 -10.654 -5.056 1.00 98.12 101 SER A C 1
ATOM 762 O O . SER A 1 101 ? 3.847 -10.976 -6.151 1.00 98.12 101 SER A O 1
ATOM 764 N N . TRP A 1 102 ? 2.527 -9.647 -4.897 1.00 98.25 102 TRP A N 1
ATOM 765 C CA . TRP A 1 102 ? 2.098 -8.772 -5.984 1.00 98.25 102 TRP A CA 1
ATOM 766 C C . TRP A 1 102 ? 3.291 -8.071 -6.644 1.00 98.25 102 TRP A C 1
ATOM 768 O O . TRP A 1 102 ? 3.513 -8.229 -7.843 1.00 98.25 102 TRP A O 1
ATOM 778 N N . ALA A 1 103 ? 4.125 -7.384 -5.856 1.00 97.88 103 ALA A N 1
ATOM 779 C CA . ALA A 1 103 ? 5.254 -6.627 -6.389 1.00 97.88 103 ALA A CA 1
ATOM 780 C C . ALA A 1 103 ? 6.222 -7.526 -7.173 1.00 97.88 103 ALA A C 1
ATOM 782 O O . ALA A 1 103 ? 6.684 -7.160 -8.255 1.00 97.88 103 ALA A O 1
ATOM 783 N N . ARG A 1 104 ? 6.505 -8.728 -6.654 1.00 97.19 104 ARG A N 1
ATOM 784 C CA . ARG A 1 104 ? 7.343 -9.724 -7.338 1.00 97.19 104 ARG A CA 1
ATOM 785 C C . ARG A 1 104 ? 6.733 -10.184 -8.661 1.00 97.19 104 ARG A C 1
ATOM 787 O O . ARG A 1 104 ? 7.490 -10.348 -9.615 1.00 97.19 104 ARG A O 1
ATOM 794 N N . GLY A 1 105 ? 5.413 -10.370 -8.721 1.00 96.69 105 GLY A N 1
ATOM 795 C CA . GLY A 1 105 ? 4.689 -10.703 -9.951 1.00 96.69 105 GLY A CA 1
ATOM 796 C C . GLY A 1 105 ? 4.888 -9.640 -11.031 1.00 96.69 105 GLY A C 1
ATOM 797 O O . GLY A 1 105 ? 5.428 -9.942 -12.093 1.00 96.69 105 GLY A O 1
ATOM 798 N N . CYS A 1 106 ? 4.597 -8.380 -10.704 1.00 95.75 106 CYS A N 1
ATOM 799 C CA . CYS A 1 106 ? 4.772 -7.242 -11.610 1.00 95.75 106 CYS A CA 1
ATOM 800 C C . CYS A 1 106 ? 6.211 -7.113 -12.142 1.00 95.75 106 CYS A C 1
ATOM 802 O O . CYS A 1 106 ? 6.448 -6.855 -13.325 1.00 95.75 106 CYS A O 1
ATOM 804 N N . ILE A 1 107 ? 7.203 -7.292 -11.261 1.00 92.31 107 ILE A N 1
ATOM 805 C CA . ILE A 1 107 ? 8.623 -7.224 -11.633 1.00 92.31 107 ILE A CA 1
ATOM 806 C C . ILE A 1 107 ? 8.989 -8.382 -12.570 1.00 92.31 107 ILE A C 1
ATOM 808 O O . ILE A 1 107 ? 9.697 -8.177 -13.556 1.00 92.31 107 ILE A O 1
ATOM 812 N N . ALA A 1 108 ? 8.509 -9.595 -12.293 1.00 90.06 108 ALA A N 1
ATOM 813 C CA . ALA A 1 108 ? 8.803 -10.765 -13.114 1.00 90.06 108 ALA A CA 1
ATOM 814 C C . ALA A 1 108 ? 8.210 -10.647 -14.527 1.00 90.06 108 ALA A C 1
ATOM 816 O O . ALA A 1 108 ? 8.913 -10.910 -15.503 1.00 90.06 108 ALA A O 1
ATOM 817 N N . GLU A 1 109 ? 6.960 -10.196 -14.646 1.00 81.56 109 GLU A N 1
ATOM 818 C CA . GLU A 1 109 ? 6.301 -9.962 -15.937 1.00 81.56 109 GLU A CA 1
ATOM 819 C C . GLU A 1 109 ? 7.046 -8.911 -16.762 1.00 81.56 109 GLU A C 1
ATOM 821 O O . GLU A 1 109 ? 7.334 -9.125 -17.940 1.00 81.56 109 GLU A O 1
ATOM 826 N N . ARG A 1 110 ? 7.501 -7.829 -16.118 1.00 71.00 110 ARG A N 1
ATOM 827 C CA . ARG A 1 110 ? 8.325 -6.814 -16.781 1.00 71.00 110 ARG A CA 1
ATOM 828 C C . ARG A 1 110 ? 9.626 -7.384 -17.344 1.00 71.00 110 ARG A C 1
ATOM 830 O O . ARG A 1 110 ? 10.050 -7.003 -18.434 1.00 71.00 110 ARG A O 1
ATOM 837 N N . HIS A 1 111 ? 10.291 -8.264 -16.601 1.00 68.00 111 HIS A N 1
ATOM 838 C CA . HIS A 1 111 ? 11.528 -8.891 -17.065 1.00 68.00 111 HIS A CA 1
ATOM 839 C C . HIS A 1 111 ? 11.290 -9.839 -18.250 1.00 68.00 111 HIS A C 1
ATOM 841 O O . HIS A 1 111 ? 12.167 -9.953 -19.109 1.00 68.00 111 HIS A O 1
ATOM 847 N N . ALA A 1 112 ? 10.124 -10.488 -18.316 1.00 64.38 112 ALA A N 1
ATOM 848 C CA . ALA A 1 112 ? 9.739 -11.330 -19.445 1.00 64.38 112 ALA A CA 1
ATOM 849 C C . ALA A 1 112 ? 9.527 -10.497 -20.722 1.00 64.38 112 ALA A C 1
ATOM 851 O O . ALA A 1 112 ? 10.149 -10.799 -21.736 1.00 64.38 112 ALA A O 1
ATOM 852 N N . GLU A 1 113 ? 8.780 -9.388 -20.648 1.00 62.84 113 GLU A N 1
ATOM 853 C CA . GLU A 1 113 ? 8.543 -8.484 -21.791 1.00 62.84 113 GLU A CA 1
ATOM 854 C C . GLU A 1 113 ? 9.832 -7.889 -22.383 1.00 62.84 113 GLU A C 1
ATOM 856 O O . GLU A 1 113 ? 9.921 -7.654 -23.583 1.00 62.84 113 GLU A O 1
ATOM 861 N N . VAL A 1 114 ? 10.843 -7.622 -21.550 1.00 62.75 114 VAL A N 1
ATOM 862 C CA . VAL A 1 114 ? 12.138 -7.074 -22.000 1.00 62.75 114 VAL A CA 1
ATOM 863 C C . VAL A 1 114 ? 13.038 -8.153 -22.622 1.00 62.75 114 VAL A C 1
ATOM 865 O O . VAL A 1 114 ? 13.962 -7.829 -23.369 1.00 62.75 114 VAL A O 1
ATOM 868 N N . SER A 1 115 ? 12.789 -9.428 -22.315 1.00 56.88 115 SER A N 1
ATOM 869 C CA . SER A 1 115 ? 13.621 -10.556 -22.755 1.00 56.88 115 SER A CA 1
ATOM 870 C C . SER A 1 115 ? 13.106 -11.249 -24.023 1.00 56.88 115 SER A C 1
ATOM 872 O O . SER A 1 115 ? 13.832 -12.073 -24.580 1.00 56.88 115 SER A O 1
ATOM 874 N N . GLU A 1 116 ? 11.894 -10.937 -24.490 1.00 43.66 116 GLU A N 1
ATOM 875 C CA . GLU A 1 116 ? 11.331 -11.450 -25.745 1.00 43.66 116 GLU A CA 1
ATOM 876 C C . GLU A 1 116 ? 11.660 -10.502 -26.928 1.00 43.66 116 GLU A C 1
ATOM 878 O O . GLU A 1 116 ? 11.242 -9.343 -26.907 1.00 43.66 116 GLU A O 1
ATOM 883 N N . PRO A 1 117 ? 12.448 -10.948 -27.934 1.00 47.72 117 PRO A N 1
ATOM 884 C CA . PRO A 1 117 ? 12.823 -10.161 -29.117 1.00 47.72 117 PRO A CA 1
ATOM 885 C C . PRO A 1 117 ? 11.815 -10.219 -30.276 1.00 47.72 117 PRO A C 1
ATOM 887 O O . PRO A 1 117 ? 11.132 -11.256 -30.444 1.00 47.72 117 PRO A O 1
#

Foldseek 3Di:
DDDDDPDDDDDDDDAFPDKDKDQLCVLQVDWDDPVLVVVLCVLCCVLQVDKDKDFDFDWDDDPPDTDTTTMIMIGHHPVRADPDPVRRVVSNVSSNVSVVVSSVVSSVVSVVVVPDD

Secondary structure (DSSP, 8-state):
-PPPPS-------PPPSEEEEE-HHHHHSSPPPHHHHHHHHHHHHHHHS--EEEEEEEEEEETTEEEEEEEEEEEE-GGGS-SSHHHHHHHHHHHHHHHHHHHHHHHHHHHHHHH--

Nearest PDB structures (foldseek):
  6t76-assembly1_A  TM=5.647E-01  e=1.605E-01  Nostoc sp. PCC 7120 = FACHB-418
  6znb-assembly1_AA  TM=5.345E-01  e=1.094E-01  Bacteriophage sp.
  1j2v-assembly1_A  TM=5.599E-01  e=2.512E-01  Pyrococcus horikoshii OT3
  3ce8-assembly1_A  TM=4.068E-01  e=2.356E-01  Shewanella baltica OS155
  3os6-assembly2_D  TM=3.324E-01  e=1.825E+00  Bacillus anthracis str. Ames

Sequence (117 aa):
MTEPQLAFCVRDVEPPGVEVRVNFGVFAGRGATPAEIDELAAALLPKVGDVSIVAEERHEIGEDAEASLNQVRIEVSPDHLPDDERELDILCGRLVEAAESWARGCIAERHAEVSEP

Solvent-accessible surface area (backbone atoms only — not comparable to full-atom values): 7215 Å² total; per-residue (Å²): 135,83,79,84,74,93,75,82,90,80,86,82,76,86,75,60,62,43,76,50,78,40,69,45,17,83,77,58,76,42,71,84,49,73,69,58,50,53,53,49,46,65,69,46,36,86,78,39,75,57,72,49,77,47,80,44,78,46,74,48,78,56,101,90,46,79,47,81,44,25,35,38,40,39,32,28,53,55,92,55,53,64,89,48,68,69,60,35,52,54,48,52,53,53,50,52,53,51,53,51,54,47,53,52,48,58,40,50,54,54,54,49,65,74,70,62,132

Mean predicted aligned error: 5.55 Å

pLDDT: mean 91.72, std 10.69, range [43.66, 98.62]

Radius of gyration: 17.1 Å; Cα contacts (8 Å, |Δi|>4): 138; chains: 1; bounding box: 47×36×49 Å